Protein AF-A0A932ZI38-F1 (afdb_monomer)

Mean predicted aligned err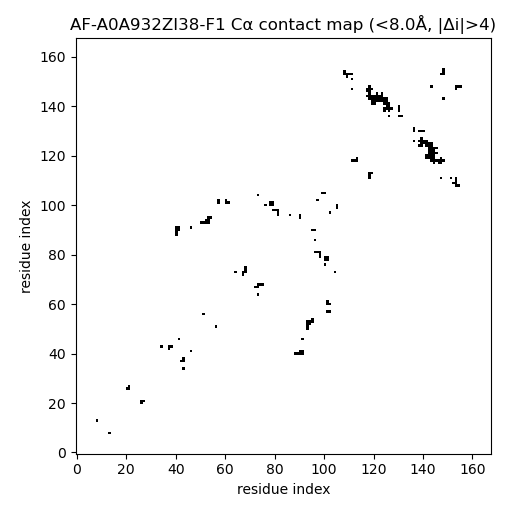or: 8.81 Å

pLDDT: mean 85.4, std 12.64, range [33.88, 97.31]

Sequence (168 aa):
MTIWARPEMNAQRLLQHFHRISEAPDAIPRLRRFILDLAVRGKLVEQDPNDEPASELLKRIQAEKARLVKEGKVRMQPPSAVDAPNMPFPVPKRWEWLPLNEIGIVSGGMTPSKNRAEFWDGDINWFSPKDVKSDELVDSELKITATGVSETGLQLYPPSTSVPLRDR

Secondary structure (DSSP, 8-state):
-----PPP--HHHHHHTHHHHHTSTTHHHHHHHHHHHHHHTT-SSPPPTTS--HHHHHHHHHHHHHHHHHTTSSPPPPPPPP-GGG-SS---TT-----HHHHS---------TT-GGGEEEEEEE--TTT--SSS----SEEE-HHHHHTTTPPP--TT---PPPP-

Structure (mmCIF, N/CA/C/O backbone):
data_AF-A0A932ZI38-F1
#
_entry.id   AF-A0A932ZI38-F1
#
loop_
_atom_site.group_PDB
_atom_site.id
_atom_site.type_symbol
_atom_site.label_atom_id
_atom_site.label_alt_id
_atom_site.label_comp_id
_atom_site.label_asym_id
_atom_site.label_entity_id
_atom_site.label_seq_id
_atom_site.pdbx_PDB_ins_code
_atom_site.Cartn_x
_atom_site.Cartn_y
_atom_site.Cartn_z
_atom_site.occupancy
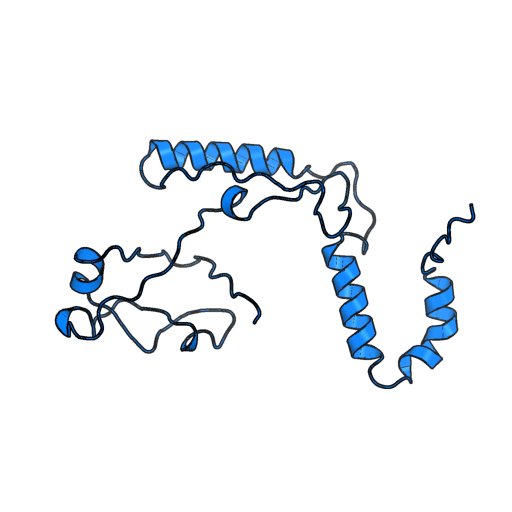_atom_site.B_iso_or_equiv
_atom_site.auth_seq_id
_atom_site.auth_comp_id
_atom_site.auth_asym_id
_atom_site.auth_atom_id
_atom_site.pdbx_PDB_model_num
ATOM 1 N N . MET A 1 1 ? 43.879 4.790 -15.023 1.00 34.56 1 MET A N 1
ATOM 2 C CA . MET A 1 1 ? 42.724 4.761 -14.101 1.00 34.56 1 MET A CA 1
ATOM 3 C C . MET A 1 1 ? 41.603 4.041 -14.839 1.00 34.56 1 MET A C 1
ATOM 5 O O . MET A 1 1 ? 40.886 4.655 -15.615 1.00 34.56 1 MET A O 1
ATOM 9 N N . THR A 1 2 ? 41.588 2.709 -14.768 1.00 33.88 2 THR A N 1
ATOM 10 C CA . THR A 1 2 ? 40.790 1.872 -15.678 1.00 33.88 2 THR A CA 1
ATOM 11 C C . THR A 1 2 ? 39.401 1.672 -15.094 1.00 33.88 2 THR A C 1
ATOM 13 O O . THR A 1 2 ? 39.227 0.984 -14.091 1.00 33.88 2 THR A O 1
ATOM 16 N N . ILE A 1 3 ? 38.423 2.323 -15.712 1.00 40.06 3 ILE A N 1
ATOM 17 C CA . ILE A 1 3 ? 37.006 2.179 -15.403 1.00 40.06 3 ILE A CA 1
ATOM 18 C C . ILE A 1 3 ? 36.600 0.786 -15.892 1.00 40.06 3 ILE A C 1
ATOM 20 O O . ILE A 1 3 ? 36.588 0.525 -17.093 1.00 40.06 3 ILE A O 1
ATOM 24 N N . TRP A 1 4 ? 36.299 -0.129 -14.970 1.00 36.97 4 TRP A N 1
ATOM 25 C CA . TRP A 1 4 ? 35.631 -1.381 -15.307 1.00 36.97 4 TRP A CA 1
ATOM 26 C C . TRP A 1 4 ? 34.204 -1.042 -15.738 1.00 36.97 4 TRP A C 1
ATOM 28 O O . TRP A 1 4 ? 33.297 -0.960 -14.909 1.00 36.97 4 TRP A O 1
ATOM 38 N N . ALA A 1 5 ? 33.999 -0.809 -17.034 1.00 40.38 5 ALA A N 1
ATOM 39 C CA . ALA A 1 5 ? 32.668 -0.860 -17.612 1.00 40.38 5 ALA A CA 1
ATOM 40 C C . ALA A 1 5 ? 32.139 -2.277 -17.364 1.00 40.38 5 ALA A C 1
ATOM 42 O O . ALA A 1 5 ? 32.656 -3.251 -17.917 1.00 40.38 5 ALA A O 1
ATOM 43 N N . ARG A 1 6 ? 31.158 -2.419 -16.465 1.00 47.00 6 ARG A N 1
ATOM 44 C CA . ARG A 1 6 ? 30.425 -3.680 -16.346 1.00 47.00 6 ARG A CA 1
ATOM 45 C C . ARG A 1 6 ? 29.840 -3.963 -17.730 1.00 47.00 6 ARG A C 1
ATOM 47 O O . ARG A 1 6 ? 29.178 -3.069 -18.254 1.00 47.00 6 ARG A O 1
ATOM 54 N N . PRO A 1 7 ? 30.093 -5.133 -18.339 1.00 49.12 7 PRO A N 1
ATOM 55 C CA . PRO A 1 7 ? 29.530 -5.425 -19.643 1.00 49.12 7 PRO A CA 1
ATOM 56 C C . PRO A 1 7 ? 28.011 -5.323 -19.532 1.00 49.12 7 PRO A C 1
ATOM 58 O O . PRO A 1 7 ? 27.402 -6.030 -18.725 1.00 49.12 7 PRO A O 1
ATOM 61 N N . GLU A 1 8 ? 27.418 -4.410 -20.301 1.00 55.44 8 GLU A N 1
ATOM 62 C CA . GLU A 1 8 ? 25.971 -4.357 -20.457 1.00 55.44 8 GLU A CA 1
ATOM 63 C C . GLU A 1 8 ? 25.499 -5.738 -20.897 1.00 55.44 8 GLU A C 1
ATOM 65 O O . GLU A 1 8 ? 26.077 -6.374 -21.788 1.00 55.44 8 GLU A O 1
ATOM 70 N N . MET A 1 9 ? 24.479 -6.253 -20.217 1.00 58.53 9 MET A N 1
ATOM 71 C CA . MET A 1 9 ? 23.935 -7.547 -20.571 1.00 58.53 9 MET A CA 1
ATOM 72 C C . MET A 1 9 ? 23.173 -7.412 -21.886 1.00 58.53 9 MET A C 1
ATOM 74 O O . MET A 1 9 ? 22.035 -6.963 -21.923 1.00 58.53 9 MET A O 1
ATOM 78 N N . ASN A 1 10 ? 23.834 -7.800 -22.970 1.00 69.19 10 ASN A N 1
ATOM 79 C CA . ASN A 1 10 ? 23.254 -7.852 -24.300 1.00 69.19 10 ASN A CA 1
ATOM 80 C C . ASN A 1 10 ? 22.280 -9.043 -24.389 1.00 69.19 10 ASN A C 1
ATOM 82 O O . ASN A 1 10 ? 22.675 -10.187 -24.137 1.00 69.19 10 ASN A O 1
ATOM 86 N N . ALA A 1 11 ? 21.026 -8.788 -24.778 1.00 70.38 11 ALA A N 1
ATOM 87 C CA . ALA A 1 11 ? 19.996 -9.813 -24.973 1.00 70.38 11 ALA A CA 1
ATOM 88 C C . ALA A 1 11 ? 20.463 -10.945 -25.905 1.00 70.38 11 ALA A C 1
ATOM 90 O O . ALA A 1 11 ? 20.177 -12.115 -25.668 1.00 70.38 11 ALA A O 1
ATOM 91 N N . GLN A 1 12 ? 21.274 -10.622 -26.911 1.00 73.88 12 GLN A N 1
ATOM 92 C CA . GLN A 1 12 ? 21.847 -11.592 -27.837 1.00 73.88 12 GLN A CA 1
ATOM 93 C C . GLN A 1 12 ? 22.797 -12.575 -27.137 1.00 73.88 12 GLN A C 1
ATOM 95 O O . GLN A 1 12 ? 22.766 -13.772 -27.413 1.00 73.88 12 GLN A O 1
ATOM 100 N N . ARG A 1 13 ? 23.590 -12.097 -26.171 1.00 78.50 13 ARG A N 1
ATOM 101 C CA . ARG A 1 13 ? 24.490 -12.936 -25.363 1.00 78.50 13 ARG A CA 1
ATOM 102 C C . ARG A 1 13 ? 23.716 -13.801 -24.368 1.00 78.50 13 ARG A C 1
ATOM 104 O O . ARG A 1 13 ? 24.101 -14.942 -24.122 1.00 78.50 13 ARG A O 1
ATOM 111 N N . LEU A 1 14 ? 22.620 -13.276 -23.816 1.00 78.12 14 LEU A N 1
ATOM 112 C CA . LEU A 1 14 ? 21.704 -14.044 -22.971 1.00 78.12 14 LEU A CA 1
ATOM 113 C C . LEU A 1 14 ? 21.081 -15.203 -23.762 1.00 78.12 14 LEU A C 1
ATOM 115 O O . LEU A 1 14 ? 21.122 -16.339 -23.300 1.00 78.12 14 LEU A O 1
ATOM 119 N N . LEU A 1 15 ? 20.567 -14.930 -24.966 1.00 82.62 15 LEU A N 1
ATOM 120 C CA . LEU A 1 15 ? 19.949 -15.937 -25.833 1.00 82.62 15 LEU A CA 1
ATOM 121 C C . LEU A 1 15 ? 20.948 -17.014 -26.277 1.00 82.62 15 LEU A C 1
ATOM 123 O O . LEU A 1 15 ? 20.629 -18.198 -26.223 1.00 82.62 15 LEU A O 1
ATOM 127 N N . GLN A 1 16 ? 22.181 -16.628 -26.623 1.00 86.56 16 GLN A N 1
ATOM 128 C CA . GLN A 1 16 ? 23.252 -17.571 -26.981 1.00 86.56 16 GLN A CA 1
ATOM 129 C C . GLN A 1 16 ? 23.580 -18.576 -25.868 1.00 86.56 16 GLN A C 1
ATOM 131 O O . GLN A 1 16 ? 23.975 -19.705 -26.149 1.00 86.56 16 GLN A O 1
ATOM 136 N N . HIS A 1 17 ? 23.423 -18.182 -24.604 1.00 84.56 17 HIS A N 1
ATOM 137 C CA . HIS A 1 17 ? 23.700 -19.039 -23.451 1.00 84.56 17 HIS A CA 1
ATOM 138 C C . HIS A 1 17 ? 22.435 -19.545 -22.750 1.00 84.56 17 HIS A C 1
ATOM 140 O O . HIS A 1 17 ? 22.545 -20.206 -21.717 1.00 84.56 17 HIS A O 1
ATOM 146 N N . PHE A 1 18 ? 21.249 -19.278 -23.307 1.00 83.06 18 PHE A N 1
ATOM 147 C CA . PHE A 1 18 ? 19.973 -19.533 -22.642 1.00 83.06 18 PHE A CA 1
ATOM 148 C C . PHE A 1 18 ? 19.808 -20.999 -22.244 1.00 83.06 18 PHE A C 1
ATOM 150 O O . PHE A 1 18 ? 19.462 -21.261 -21.099 1.00 83.06 18 PHE A O 1
ATOM 157 N N . HIS A 1 19 ? 20.146 -21.942 -23.130 1.00 81.88 19 HIS A N 1
ATOM 158 C CA . HIS A 1 19 ? 20.066 -23.379 -22.845 1.00 81.88 19 HIS A CA 1
ATOM 159 C C . HIS A 1 19 ? 20.864 -23.756 -21.589 1.00 81.88 19 HIS A C 1
ATOM 161 O O . HIS A 1 19 ? 20.317 -24.290 -20.628 1.00 81.88 19 HIS A O 1
ATOM 167 N N . ARG A 1 20 ? 22.143 -23.363 -21.540 1.00 82.12 20 ARG A N 1
ATOM 168 C CA . ARG A 1 20 ? 23.037 -23.632 -20.404 1.00 82.12 20 ARG A CA 1
ATOM 169 C C . ARG A 1 20 ? 22.574 -22.948 -19.118 1.00 82.12 20 ARG A C 1
ATOM 171 O O . ARG A 1 20 ? 22.770 -23.486 -18.034 1.00 82.12 20 ARG A O 1
ATOM 178 N N . ILE A 1 21 ? 21.997 -21.752 -19.230 1.00 81.12 21 ILE A N 1
ATOM 179 C CA . ILE A 1 21 ? 21.436 -21.035 -18.082 1.00 81.12 21 ILE A CA 1
ATOM 180 C C . ILE A 1 21 ? 20.187 -21.763 -17.592 1.00 81.12 21 ILE A C 1
ATOM 182 O O . ILE A 1 21 ? 20.072 -21.970 -16.396 1.00 81.12 21 ILE A O 1
ATOM 186 N N . SER A 1 22 ? 19.293 -22.188 -18.486 1.00 82.56 22 SER A N 1
ATOM 187 C CA . SER A 1 22 ? 18.019 -22.826 -18.138 1.00 82.56 22 SER A CA 1
ATOM 188 C C . SER A 1 22 ? 18.170 -24.182 -17.444 1.00 82.56 22 SER A C 1
ATOM 190 O O . SER A 1 22 ? 17.309 -24.547 -16.649 1.00 82.56 22 SER A O 1
ATOM 192 N N . GLU A 1 23 ? 19.277 -24.886 -17.689 1.00 85.69 23 GLU A N 1
ATOM 193 C CA . GLU A 1 23 ? 19.600 -26.176 -17.062 1.00 85.69 23 GLU A CA 1
ATOM 194 C C . GLU A 1 23 ? 20.282 -26.042 -15.691 1.00 85.69 23 GLU A C 1
ATOM 196 O O . GLU A 1 23 ? 20.410 -27.028 -14.965 1.00 85.69 23 GLU A O 1
ATOM 201 N N . ALA A 1 24 ? 20.739 -24.844 -15.311 1.00 88.44 24 ALA A N 1
ATOM 202 C CA . ALA A 1 24 ? 21.368 -24.646 -14.013 1.00 88.44 24 ALA A CA 1
ATOM 203 C C . ALA A 1 24 ? 20.328 -24.742 -12.875 1.00 88.44 24 ALA A C 1
ATOM 205 O O . ALA A 1 24 ? 19.221 -24.203 -13.001 1.00 88.44 24 ALA A O 1
ATOM 206 N N . PRO A 1 25 ? 20.676 -25.349 -11.723 1.00 87.31 25 PRO A N 1
ATOM 207 C CA . PRO A 1 25 ? 19.833 -25.284 -10.534 1.00 87.31 25 PRO A CA 1
ATOM 208 C C . PRO A 1 25 ? 19.498 -23.826 -10.187 1.00 87.31 25 PRO A C 1
ATOM 210 O O . PRO A 1 25 ? 20.348 -22.938 -10.286 1.00 87.31 25 PRO A O 1
ATOM 213 N N . ASP A 1 26 ? 18.247 -23.568 -9.811 1.00 87.44 26 ASP A N 1
ATOM 214 C CA . ASP A 1 26 ? 17.714 -22.238 -9.475 1.00 87.44 26 ASP A CA 1
ATOM 215 C C . ASP A 1 26 ? 17.710 -21.190 -10.605 1.00 87.44 26 ASP A C 1
ATOM 217 O O . ASP A 1 26 ? 17.457 -20.006 -10.351 1.00 87.44 26 ASP A O 1
ATOM 221 N N . ALA A 1 27 ? 17.937 -21.580 -11.861 1.00 86.62 27 ALA A N 1
ATOM 222 C CA . ALA A 1 27 ? 17.951 -20.643 -12.984 1.00 86.62 27 ALA A CA 1
ATOM 223 C C . ALA A 1 27 ? 16.639 -19.867 -13.151 1.00 86.62 27 ALA A C 1
ATOM 225 O O . ALA A 1 27 ? 16.653 -18.646 -13.321 1.00 86.62 27 ALA A O 1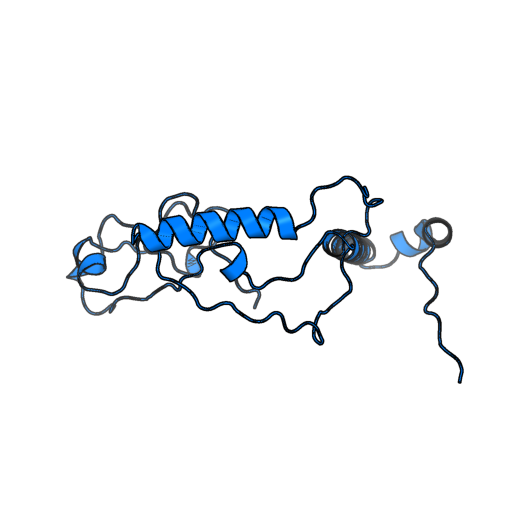
ATOM 226 N N . ILE A 1 28 ? 15.500 -20.558 -13.055 1.00 87.06 28 ILE A N 1
ATOM 227 C CA . ILE A 1 28 ? 14.175 -19.952 -13.223 1.00 87.06 28 ILE A CA 1
ATOM 228 C C . ILE A 1 28 ? 13.870 -18.928 -12.111 1.00 87.06 28 ILE A C 1
ATOM 230 O O . ILE A 1 28 ? 13.525 -17.792 -12.449 1.00 87.06 28 ILE A O 1
ATOM 234 N N . PRO A 1 29 ? 14.034 -19.237 -10.804 1.00 88.38 29 PRO A N 1
ATOM 235 C CA . PRO A 1 29 ? 13.923 -18.234 -9.742 1.00 88.38 29 PRO A CA 1
ATOM 236 C C . PRO A 1 29 ? 14.828 -17.011 -9.941 1.00 88.38 29 PRO A C 1
ATOM 238 O O . PRO A 1 29 ? 14.377 -15.875 -9.780 1.00 88.38 29 PRO A O 1
ATOM 241 N N . ARG A 1 30 ? 16.094 -17.219 -10.330 1.00 86.38 30 ARG A N 1
ATOM 242 C CA . ARG A 1 30 ? 17.052 -16.124 -10.563 1.00 86.38 30 ARG A CA 1
ATOM 243 C C . ARG A 1 30 ? 16.636 -15.240 -11.734 1.00 86.38 30 ARG A C 1
ATOM 245 O O . ARG A 1 30 ? 16.686 -14.018 -11.611 1.00 86.38 30 ARG A O 1
ATOM 252 N N . LEU A 1 31 ? 16.187 -15.841 -12.835 1.00 88.00 31 LEU A N 1
ATOM 253 C CA . LEU A 1 31 ? 15.700 -15.111 -14.002 1.00 88.00 31 LEU A CA 1
ATOM 254 C C . LEU A 1 31 ? 14.459 -14.280 -13.661 1.00 88.00 31 LEU A C 1
ATOM 256 O O . LEU A 1 31 ? 14.407 -13.105 -14.009 1.00 88.00 31 LEU A O 1
ATOM 260 N N . ARG A 1 32 ? 13.496 -14.848 -12.923 1.00 89.56 32 ARG A N 1
ATOM 261 C CA . ARG A 1 32 ? 12.315 -14.105 -12.452 1.00 89.56 32 ARG A CA 1
ATOM 262 C C . ARG A 1 32 ? 12.713 -12.898 -11.609 1.00 89.56 32 ARG A C 1
ATOM 264 O O . ARG A 1 32 ? 12.255 -11.796 -11.886 1.00 89.56 32 ARG A O 1
ATOM 271 N N . ARG A 1 33 ? 13.606 -13.084 -10.630 1.00 89.56 33 ARG A N 1
ATOM 272 C CA . ARG A 1 33 ? 14.112 -11.984 -9.794 1.00 89.56 33 ARG A CA 1
ATOM 273 C C . ARG A 1 33 ? 14.786 -10.900 -10.630 1.00 89.56 33 ARG A C 1
ATOM 275 O O . ARG A 1 33 ? 14.597 -9.721 -10.361 1.00 89.56 33 ARG A O 1
ATOM 282 N N . PHE A 1 34 ? 15.554 -11.298 -11.638 1.00 89.12 34 PHE A N 1
ATOM 283 C CA . PHE A 1 34 ? 16.218 -10.363 -12.531 1.00 89.12 34 PHE A CA 1
ATOM 284 C C . PHE A 1 34 ? 15.224 -9.566 -13.391 1.00 89.12 34 PHE A C 1
ATOM 286 O O . PHE A 1 34 ? 15.330 -8.347 -13.474 1.00 89.12 34 PHE A O 1
ATOM 293 N N . ILE A 1 35 ? 14.221 -10.225 -13.978 1.00 90.19 35 ILE A N 1
ATOM 294 C CA . ILE A 1 35 ? 13.161 -9.555 -14.746 1.00 90.19 35 ILE A CA 1
ATOM 295 C C . ILE A 1 35 ? 12.384 -8.577 -13.856 1.00 90.19 35 ILE A C 1
ATOM 297 O O . ILE A 1 35 ? 12.130 -7.451 -14.273 1.00 90.19 35 ILE A O 1
ATOM 301 N N . LEU A 1 36 ? 12.054 -8.971 -12.622 1.00 91.06 36 LEU A N 1
ATOM 302 C CA . LEU A 1 36 ? 11.392 -8.094 -11.652 1.00 91.06 36 LEU A CA 1
ATOM 303 C C . LEU A 1 36 ? 12.260 -6.883 -11.280 1.00 91.06 36 LEU A C 1
ATOM 305 O O . LEU A 1 36 ? 11.751 -5.768 -11.232 1.00 91.06 36 LEU A O 1
ATOM 309 N N . ASP A 1 37 ? 13.568 -7.069 -11.076 1.00 90.00 37 ASP A N 1
ATOM 310 C CA . ASP A 1 37 ? 14.502 -5.960 -10.832 1.00 90.00 37 ASP A CA 1
ATOM 311 C C . ASP A 1 37 ? 14.536 -4.977 -12.013 1.00 90.00 37 ASP A C 1
ATOM 313 O O . ASP A 1 37 ? 14.492 -3.763 -11.811 1.00 90.00 37 ASP A O 1
ATOM 317 N N . LEU A 1 38 ? 14.533 -5.478 -13.253 1.00 90.44 38 LEU A N 1
ATOM 318 C CA . LEU A 1 38 ? 14.417 -4.624 -14.436 1.00 90.44 38 LEU A CA 1
ATOM 319 C C . LEU A 1 38 ? 13.063 -3.906 -14.510 1.00 90.44 38 LEU A C 1
ATOM 321 O O . LEU A 1 38 ? 13.028 -2.733 -14.885 1.00 90.44 38 LEU A O 1
ATOM 325 N N . ALA A 1 39 ? 11.971 -4.584 -14.144 1.00 89.62 39 ALA A N 1
ATOM 326 C CA . ALA A 1 39 ? 10.620 -4.023 -14.141 1.00 89.62 39 ALA A CA 1
ATOM 327 C C . ALA A 1 39 ? 10.521 -2.826 -13.194 1.00 89.62 39 ALA A C 1
ATOM 329 O O . ALA A 1 39 ? 10.122 -1.739 -13.603 1.00 89.62 39 ALA A O 1
ATOM 330 N N . VAL A 1 40 ? 10.965 -3.011 -11.950 1.00 89.00 40 VAL A N 1
ATOM 331 C CA . VAL A 1 40 ? 10.923 -1.986 -10.896 1.00 89.00 40 VAL A CA 1
ATOM 332 C C . VAL A 1 40 ? 11.801 -0.777 -11.243 1.00 89.00 40 VAL A C 1
ATOM 334 O O . VAL A 1 40 ? 11.513 0.340 -10.824 1.00 89.00 40 VAL A O 1
ATOM 337 N N . ARG A 1 41 ? 12.848 -0.969 -12.054 1.00 88.75 41 ARG A N 1
ATOM 338 C CA . ARG A 1 41 ? 13.718 0.112 -12.548 1.00 88.75 41 ARG A CA 1
ATOM 339 C C . ARG A 1 41 ? 13.208 0.783 -13.831 1.00 88.75 41 ARG A C 1
ATOM 341 O O . ARG A 1 41 ? 13.899 1.661 -14.344 1.00 88.75 41 ARG A O 1
ATOM 348 N N . GLY A 1 42 ? 12.075 0.348 -14.388 1.00 87.56 42 GLY A N 1
ATOM 349 C CA . GLY A 1 42 ? 11.542 0.869 -15.652 1.00 87.56 42 GLY A CA 1
ATOM 350 C C . GLY A 1 42 ? 12.401 0.526 -16.877 1.00 87.56 42 GLY A C 1
ATOM 351 O O . GLY A 1 42 ? 12.451 1.298 -17.826 1.00 87.56 42 GLY A O 1
ATOM 352 N N . LYS A 1 43 ? 13.121 -0.605 -16.855 1.00 87.12 43 LYS A N 1
ATOM 353 C CA . LYS A 1 43 ? 14.057 -1.023 -17.921 1.00 87.12 43 LYS A CA 1
ATOM 354 C C . LYS A 1 43 ? 13.532 -2.139 -18.826 1.00 87.12 43 LYS A C 1
ATOM 356 O O . LYS A 1 43 ? 14.285 -2.651 -19.648 1.00 87.12 43 LYS A O 1
ATOM 361 N N . LEU A 1 44 ? 12.278 -2.558 -18.651 1.00 87.38 44 LEU A N 1
ATOM 362 C CA . LEU A 1 44 ? 11.684 -3.613 -19.480 1.00 87.38 44 LEU A CA 1
ATOM 363 C C . LEU A 1 44 ? 11.182 -3.116 -20.836 1.00 87.38 44 LEU A C 1
ATOM 365 O O . LEU A 1 44 ? 11.068 -3.918 -21.757 1.00 87.38 44 LEU A O 1
ATOM 369 N N . VAL A 1 45 ? 10.867 -1.826 -20.948 1.00 86.19 45 VAL A N 1
ATOM 370 C CA . VAL A 1 45 ? 10.278 -1.225 -22.148 1.00 86.19 45 VAL A CA 1
ATOM 371 C C . VAL A 1 45 ? 10.905 0.148 -22.381 1.00 86.19 45 VAL A C 1
ATOM 373 O O . VAL A 1 45 ? 11.302 0.830 -21.428 1.00 86.19 45 VAL A O 1
ATOM 376 N N . GLU A 1 46 ? 11.002 0.537 -23.651 1.00 88.00 46 GLU A N 1
ATOM 377 C CA . GLU A 1 46 ? 11.380 1.891 -24.053 1.00 88.00 46 GLU A CA 1
ATOM 378 C C . GLU A 1 46 ? 10.438 2.924 -23.422 1.00 88.00 46 GLU A C 1
ATOM 380 O O . GLU A 1 46 ? 9.234 2.709 -23.310 1.00 88.00 46 GLU A O 1
ATOM 385 N N . GLN A 1 47 ? 11.008 4.034 -22.959 1.00 86.00 47 GLN A N 1
ATOM 386 C CA . GLN A 1 47 ? 10.254 5.088 -22.285 1.00 86.00 47 GLN A CA 1
ATOM 387 C C . GLN A 1 47 ? 9.699 6.065 -23.321 1.00 86.00 47 GLN A C 1
ATOM 389 O O . GLN A 1 47 ? 10.474 6.589 -24.125 1.00 86.00 47 GLN A O 1
ATOM 394 N N . ASP A 1 48 ? 8.397 6.353 -23.273 1.00 88.56 48 ASP A N 1
ATOM 395 C CA . ASP A 1 48 ? 7.794 7.348 -24.157 1.00 88.56 48 ASP A CA 1
ATOM 396 C C . ASP A 1 48 ? 8.129 8.765 -23.645 1.00 88.56 48 ASP A C 1
ATOM 398 O O . ASP A 1 48 ? 7.804 9.126 -22.505 1.00 88.56 48 ASP A O 1
ATOM 402 N N . PRO A 1 49 ? 8.796 9.618 -24.446 1.00 88.19 49 PRO A N 1
ATOM 403 C CA . PRO A 1 49 ? 9.044 11.004 -24.056 1.00 88.19 49 PRO A CA 1
ATOM 404 C C . PRO A 1 49 ? 7.756 11.815 -23.815 1.00 88.19 49 PRO A C 1
ATOM 406 O O . PRO A 1 49 ? 7.814 12.815 -23.086 1.00 88.19 49 PRO A O 1
ATOM 409 N N . ASN A 1 50 ? 6.626 11.388 -24.387 1.00 92.00 50 ASN A N 1
ATOM 410 C CA . ASN A 1 50 ? 5.322 12.048 -24.313 1.00 92.00 50 ASN A CA 1
ATOM 411 C C . ASN A 1 50 ? 4.455 11.613 -23.128 1.00 92.00 50 ASN A C 1
ATOM 413 O O . ASN A 1 50 ? 3.363 12.162 -22.982 1.00 92.00 50 ASN A O 1
ATOM 417 N N . ASP A 1 51 ? 4.911 10.678 -22.287 1.00 91.00 51 ASP A N 1
ATOM 418 C CA . ASP A 1 51 ? 4.170 10.275 -21.085 1.00 91.00 51 ASP A CA 1
ATOM 419 C C . ASP A 1 51 ? 3.851 11.488 -20.184 1.00 91.00 51 ASP A C 1
ATOM 421 O O . ASP A 1 51 ? 4.307 12.607 -20.404 1.00 91.00 51 ASP A O 1
ATOM 425 N N . GLU A 1 52 ? 3.130 11.336 -19.083 1.00 93.00 52 GLU A N 1
ATOM 426 C CA . GLU A 1 52 ? 3.019 12.405 -18.077 1.00 93.00 52 GLU A CA 1
ATOM 427 C C . GLU A 1 52 ? 4.148 12.279 -17.038 1.00 93.00 52 GLU A C 1
ATOM 429 O O . GLU A 1 52 ? 4.446 11.160 -16.618 1.00 93.00 52 GLU A O 1
ATOM 434 N N . PRO A 1 53 ? 4.884 13.355 -16.686 1.00 95.31 53 PRO A N 1
ATOM 435 C CA . PRO A 1 53 ? 5.966 13.223 -15.721 1.00 95.31 53 PRO A CA 1
ATOM 436 C C . PRO A 1 53 ? 5.377 13.174 -14.312 1.00 95.31 53 PRO A C 1
ATOM 438 O O . PRO A 1 53 ? 4.365 13.823 -14.035 1.00 95.31 53 PRO A O 1
ATOM 441 N N . ALA A 1 54 ? 6.021 12.425 -13.415 1.00 93.25 54 ALA A N 1
ATOM 442 C CA . ALA A 1 54 ? 5.538 12.216 -12.051 1.00 93.25 54 ALA A CA 1
ATOM 443 C C . ALA A 1 54 ? 5.177 13.540 -11.351 1.00 93.25 54 ALA A C 1
ATOM 445 O O . ALA A 1 54 ? 4.096 13.646 -10.774 1.00 93.25 54 ALA A O 1
ATOM 446 N N . SER A 1 55 ? 6.006 14.578 -11.495 1.00 92.56 55 SER A N 1
ATOM 447 C CA . SER A 1 55 ? 5.740 15.951 -11.042 1.00 92.56 55 SER A CA 1
ATOM 448 C C . SER A 1 55 ? 4.338 16.506 -11.333 1.00 92.56 55 SER A C 1
ATOM 450 O O . SER A 1 55 ? 3.792 17.198 -10.473 1.00 92.56 55 SER A O 1
ATOM 452 N N . GLU A 1 56 ? 3.708 16.222 -12.478 1.00 95.75 56 GLU A N 1
ATOM 453 C CA . GLU A 1 56 ? 2.345 16.719 -12.753 1.00 95.75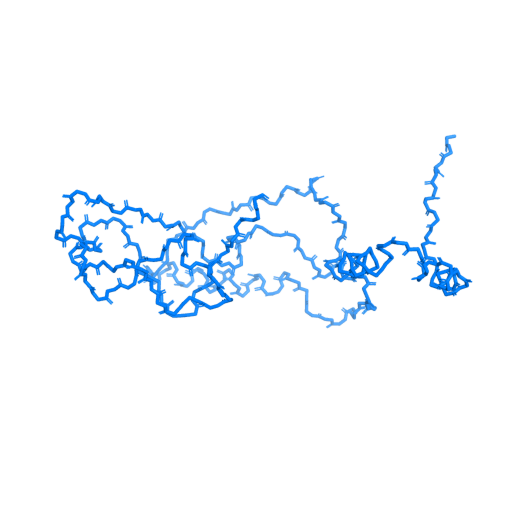 56 GLU A CA 1
ATOM 454 C C . GLU A 1 56 ? 1.282 15.987 -11.921 1.00 95.75 56 GLU A C 1
ATOM 456 O O . GLU A 1 56 ? 0.321 16.591 -11.430 1.00 95.75 56 GLU A O 1
ATOM 461 N N . LEU A 1 57 ? 1.458 14.684 -11.686 1.00 94.56 57 LEU A N 1
ATOM 462 C CA . LEU A 1 57 ? 0.633 13.946 -10.729 1.00 94.56 57 LEU A CA 1
ATOM 463 C C . LEU A 1 57 ? 0.833 14.467 -9.302 1.00 94.56 57 LEU A C 1
ATOM 465 O O . LEU A 1 57 ? -0.147 14.657 -8.582 1.00 94.56 57 LEU A O 1
ATOM 469 N N . LEU A 1 58 ? 2.067 14.784 -8.912 1.00 92.75 58 LEU A N 1
ATOM 470 C CA . LEU A 1 58 ? 2.355 15.316 -7.579 1.00 92.75 58 LEU A CA 1
ATOM 471 C C . LEU A 1 58 ? 1.689 16.657 -7.321 1.00 92.75 58 LEU A C 1
ATOM 473 O O . LEU A 1 58 ? 1.111 16.836 -6.253 1.00 92.75 58 LEU A O 1
ATOM 477 N N . LYS A 1 59 ? 1.680 17.568 -8.299 1.00 93.81 59 LYS A N 1
ATOM 478 C CA . LYS A 1 59 ? 0.951 18.840 -8.173 1.00 93.81 59 LYS A CA 1
ATOM 479 C C . LYS A 1 59 ? -0.529 18.609 -7.868 1.00 93.81 59 LYS A C 1
ATOM 481 O O . LYS A 1 59 ? -1.088 19.270 -6.993 1.00 93.81 59 LYS A O 1
ATOM 486 N N . ARG A 1 60 ? -1.163 17.649 -8.554 1.00 95.94 60 ARG A N 1
ATOM 487 C CA . ARG A 1 60 ? -2.574 17.289 -8.328 1.00 95.94 60 ARG A CA 1
ATOM 488 C C . ARG A 1 60 ? -2.789 16.691 -6.938 1.00 95.94 60 ARG A C 1
ATOM 490 O O . ARG A 1 60 ? -3.713 17.103 -6.242 1.00 95.94 60 ARG A O 1
ATOM 497 N N . ILE A 1 61 ? -1.910 15.786 -6.506 1.00 92.75 61 ILE A N 1
ATOM 498 C CA . ILE A 1 61 ? -1.964 15.189 -5.163 1.00 92.75 61 ILE A CA 1
ATOM 499 C C . ILE A 1 61 ? -1.788 16.258 -4.077 1.00 92.75 61 ILE A C 1
ATOM 501 O O . ILE A 1 61 ? -2.541 16.277 -3.105 1.00 92.75 61 ILE A O 1
ATOM 505 N N . GLN A 1 62 ? -0.830 17.171 -4.237 1.00 90.56 62 GLN A N 1
ATOM 506 C CA . GLN A 1 62 ? -0.574 18.252 -3.284 1.00 90.56 62 GLN A CA 1
ATOM 507 C C . GLN A 1 62 ? -1.759 19.218 -3.186 1.00 90.56 62 GLN A C 1
ATOM 509 O O . GLN A 1 62 ? -2.155 19.586 -2.079 1.00 90.56 62 GLN A O 1
ATOM 514 N N . ALA A 1 63 ? -2.365 19.586 -4.319 1.00 92.69 63 ALA A N 1
ATOM 515 C CA . ALA A 1 63 ? -3.562 20.423 -4.342 1.00 92.69 63 ALA A CA 1
ATOM 516 C C . ALA A 1 63 ? -4.745 19.748 -3.626 1.00 92.69 63 ALA A C 1
ATOM 518 O O . ALA A 1 63 ? -5.412 20.374 -2.799 1.00 92.69 63 ALA A O 1
ATOM 519 N N . GLU A 1 64 ? -4.969 18.460 -3.889 1.00 93.44 64 GLU A N 1
ATOM 520 C CA . GLU A 1 64 ? -6.044 17.698 -3.252 1.00 93.44 64 GLU A CA 1
ATOM 521 C C . GLU A 1 64 ? -5.804 17.520 -1.747 1.00 93.44 64 GLU A C 1
ATOM 523 O O . GLU A 1 64 ? -6.707 17.728 -0.935 1.00 93.44 64 GLU A O 1
ATOM 528 N N . LYS A 1 65 ? -4.565 17.241 -1.335 1.00 89.81 65 LYS A N 1
ATOM 529 C CA . LYS A 1 65 ? -4.191 17.208 0.084 1.00 89.81 65 LYS A CA 1
ATOM 530 C C . LYS A 1 65 ? -4.424 18.545 0.771 1.00 89.81 65 LYS A C 1
ATOM 532 O O . LYS A 1 65 ? -5.001 18.570 1.855 1.00 89.81 65 LYS A O 1
ATOM 537 N N . ALA A 1 66 ? -4.019 19.654 0.153 1.00 90.00 66 ALA A N 1
ATOM 538 C CA . ALA A 1 66 ? -4.244 20.987 0.705 1.00 90.00 66 ALA A CA 1
ATOM 539 C C . ALA A 1 66 ? -5.743 21.279 0.886 1.00 90.00 66 ALA A C 1
ATOM 541 O O . ALA A 1 66 ? -6.146 21.829 1.915 1.00 90.00 66 ALA A O 1
ATOM 542 N N . ARG A 1 67 ? -6.583 20.850 -0.066 1.00 94.38 67 ARG A N 1
ATOM 543 C CA . ARG A 1 67 ? -8.046 20.931 0.042 1.00 94.38 67 ARG A CA 1
ATOM 544 C C . ARG A 1 67 ? -8.569 20.127 1.235 1.00 94.38 67 ARG A C 1
ATOM 546 O O . ARG A 1 67 ? -9.309 20.671 2.051 1.00 94.38 67 ARG A O 1
ATOM 553 N N . LEU A 1 68 ? -8.145 18.871 1.385 1.00 91.12 68 LEU A N 1
ATOM 554 C CA . LEU A 1 68 ? -8.565 17.999 2.490 1.00 91.12 68 LEU A CA 1
ATOM 555 C C . LEU A 1 68 ? -8.103 18.500 3.868 1.00 91.12 68 LEU A C 1
ATOM 557 O O . LEU A 1 68 ? -8.840 18.367 4.847 1.00 91.12 68 LEU A O 1
ATOM 561 N N . VAL A 1 69 ? -6.913 19.104 3.945 1.00 89.88 69 VAL A N 1
ATOM 562 C CA . VAL A 1 69 ? -6.408 19.759 5.162 1.00 89.88 69 VAL A CA 1
ATOM 563 C C . VAL A 1 69 ? -7.253 20.986 5.503 1.00 89.88 69 VAL A C 1
ATOM 565 O O . VAL A 1 69 ? -7.652 21.146 6.655 1.00 89.88 69 VAL A O 1
ATOM 568 N N . LYS A 1 70 ? -7.593 21.823 4.514 1.00 91.69 70 LYS A N 1
ATOM 569 C CA . LYS A 1 70 ? -8.471 22.990 4.707 1.00 91.69 70 LYS A CA 1
ATOM 570 C C . LYS A 1 70 ? -9.872 22.592 5.182 1.00 91.69 70 LYS A C 1
ATOM 572 O O . LYS A 1 70 ? -10.473 23.306 5.976 1.00 91.69 70 LYS A O 1
ATOM 577 N N . GLU A 1 71 ? -10.376 21.452 4.719 1.00 93.62 71 GLU A N 1
ATOM 578 C CA . GLU A 1 71 ? -11.648 20.864 5.160 1.00 93.62 71 GLU A CA 1
ATOM 579 C C . GLU A 1 71 ? -11.563 20.168 6.530 1.00 93.62 71 GLU A C 1
ATOM 581 O O . GLU A 1 71 ? -12.576 19.685 7.029 1.00 93.62 71 GLU A O 1
ATOM 586 N N . GLY A 1 72 ? -10.374 20.073 7.138 1.00 86.50 72 GLY A N 1
ATOM 587 C CA . GLY A 1 72 ? -10.170 19.417 8.432 1.00 86.50 72 GLY A CA 1
ATOM 588 C C . GLY A 1 72 ? -10.311 17.891 8.400 1.00 86.50 72 GLY A C 1
ATOM 589 O O . GLY A 1 72 ? -10.306 17.256 9.452 1.00 86.50 72 GLY A O 1
ATOM 590 N N . LYS A 1 73 ? -10.413 17.282 7.211 1.00 84.38 73 LYS A N 1
ATOM 591 C CA . LYS A 1 73 ? -10.546 15.824 7.039 1.00 84.38 73 LYS A CA 1
ATOM 592 C C . LYS A 1 73 ? -9.233 15.086 7.270 1.00 84.38 73 LYS A C 1
ATOM 594 O O . LYS A 1 73 ? -9.229 13.887 7.529 1.00 84.38 73 LYS A O 1
ATOM 599 N N . VAL A 1 74 ? -8.115 15.794 7.126 1.00 82.56 74 VAL A N 1
ATOM 600 C CA . VAL A 1 74 ? -6.769 15.225 7.146 1.00 82.56 74 VAL A CA 1
ATOM 601 C C . VAL A 1 74 ? -5.842 16.157 7.908 1.00 82.56 74 VAL A C 1
ATOM 603 O O . VAL A 1 74 ? -5.901 17.376 7.755 1.00 82.56 74 VAL A O 1
ATOM 606 N N . ARG A 1 75 ? -4.955 15.585 8.724 1.00 79.62 75 ARG A N 1
ATOM 607 C CA . ARG A 1 75 ? -3.894 16.348 9.387 1.00 79.62 75 ARG A CA 1
ATOM 608 C C . ARG A 1 75 ? -2.763 16.639 8.408 1.00 79.62 75 ARG A C 1
ATOM 610 O O . ARG A 1 75 ? -2.330 15.749 7.679 1.00 79.62 75 ARG A O 1
ATOM 617 N N . MET A 1 76 ? -2.255 17.867 8.439 1.00 77.44 76 MET A N 1
ATOM 618 C CA . MET A 1 76 ? -1.080 18.238 7.658 1.00 77.44 76 MET A CA 1
ATOM 619 C C . MET A 1 76 ? 0.128 17.425 8.128 1.00 77.44 76 MET A C 1
ATOM 621 O O . MET A 1 76 ? 0.445 17.409 9.318 1.00 77.44 76 MET A O 1
ATOM 625 N N . GLN A 1 77 ? 0.787 16.751 7.191 1.00 72.81 77 GLN A N 1
ATOM 626 C CA . GLN A 1 77 ? 2.063 16.088 7.434 1.00 72.81 77 GLN A CA 1
ATOM 627 C C . GLN A 1 77 ? 3.181 16.979 6.890 1.00 72.81 77 GLN A C 1
ATOM 629 O O . GLN A 1 77 ? 2.996 17.582 5.830 1.00 72.81 77 GLN A O 1
ATOM 634 N N . PRO A 1 78 ? 4.312 17.115 7.602 1.00 72.88 78 PRO A N 1
ATOM 635 C CA . PRO A 1 78 ? 5.439 17.872 7.085 1.00 72.88 78 PRO A CA 1
ATOM 636 C C . PRO A 1 78 ? 5.992 17.185 5.827 1.00 72.88 78 PRO A C 1
ATOM 638 O O . PRO A 1 78 ? 6.034 15.947 5.792 1.00 72.88 78 PRO A O 1
ATOM 641 N N . PRO A 1 79 ? 6.449 17.959 4.825 1.00 70.56 79 PRO A N 1
ATOM 642 C CA . PRO A 1 79 ? 7.145 17.399 3.679 1.00 70.56 79 PRO A CA 1
ATOM 643 C C . PRO A 1 79 ? 8.330 16.578 4.168 1.00 70.56 79 PRO A C 1
ATOM 645 O O . PRO A 1 79 ? 9.107 17.029 5.015 1.00 70.56 79 PRO A O 1
ATOM 648 N N . SER A 1 80 ? 8.452 15.359 3.667 1.00 74.81 80 SER A N 1
ATOM 649 C CA . SER A 1 80 ? 9.617 14.531 3.955 1.00 74.81 80 SER A CA 1
ATOM 650 C C . SER A 1 80 ? 10.634 14.743 2.846 1.00 74.81 80 SER A C 1
ATOM 652 O O . SER A 1 80 ? 10.306 14.667 1.665 1.00 74.81 80 SER A O 1
ATOM 654 N N . ALA A 1 81 ? 11.870 15.068 3.219 1.00 71.62 81 ALA A N 1
ATOM 655 C CA . ALA A 1 81 ? 12.917 15.248 2.231 1.00 71.62 81 ALA A CA 1
ATOM 656 C C . ALA A 1 81 ? 13.241 13.901 1.578 1.00 71.62 81 ALA A C 1
ATOM 658 O O . ALA A 1 81 ? 13.394 12.875 2.242 1.00 71.62 81 ALA A O 1
ATOM 659 N N . VAL A 1 82 ? 13.347 13.927 0.257 1.00 73.62 82 VAL A N 1
ATOM 660 C CA . VAL A 1 82 ? 13.939 12.850 -0.520 1.00 73.62 82 VAL A CA 1
ATOM 661 C C . VAL A 1 82 ? 15.449 12.921 -0.306 1.00 73.62 82 VAL A C 1
ATOM 663 O O . VAL A 1 82 ? 16.071 13.902 -0.717 1.00 73.62 82 VAL A O 1
ATOM 666 N N . ASP A 1 83 ? 16.054 11.894 0.290 1.00 73.75 83 ASP A N 1
ATOM 667 C CA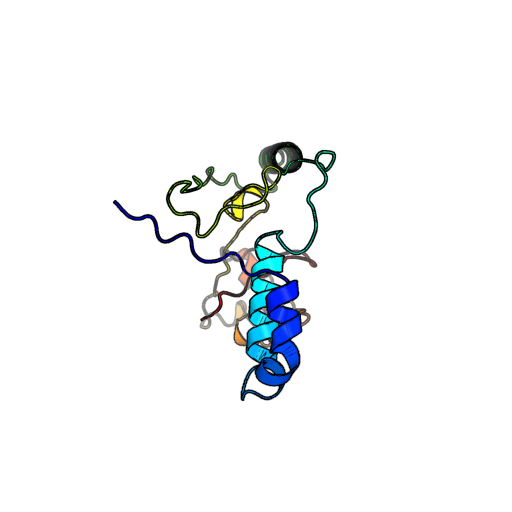 . ASP A 1 83 ? 17.517 11.781 0.366 1.00 73.75 83 ASP A CA 1
ATOM 668 C C . ASP A 1 83 ? 18.081 11.429 -1.020 1.00 73.75 83 ASP A C 1
ATOM 670 O O . ASP A 1 83 ? 18.477 10.297 -1.297 1.00 73.75 83 ASP A O 1
ATOM 674 N N . ALA A 1 84 ? 18.103 12.418 -1.917 1.00 66.69 84 ALA A N 1
ATOM 675 C CA . ALA A 1 84 ? 18.559 12.275 -3.298 1.00 66.69 84 ALA A CA 1
ATOM 676 C C . ALA A 1 84 ? 19.938 11.588 -3.445 1.00 66.69 84 ALA A C 1
ATOM 678 O O . ALA A 1 84 ? 20.084 10.787 -4.371 1.00 66.69 84 ALA A O 1
ATOM 679 N N . PRO A 1 85 ? 20.936 11.806 -2.555 1.00 68.88 85 PRO A N 1
ATOM 680 C CA . PRO A 1 85 ? 22.221 11.107 -2.637 1.00 68.88 85 PRO A CA 1
ATOM 681 C C . PRO A 1 85 ? 22.153 9.602 -2.328 1.00 68.88 85 PRO A C 1
ATOM 683 O O . PRO A 1 85 ? 23.044 8.867 -2.743 1.00 68.88 85 PRO A O 1
ATOM 686 N N . ASN A 1 86 ? 21.118 9.138 -1.618 1.00 76.56 86 ASN A N 1
ATOM 687 C CA . ASN A 1 86 ? 20.997 7.760 -1.126 1.00 76.56 86 ASN A CA 1
ATOM 688 C C . ASN A 1 86 ? 19.979 6.922 -1.914 1.00 76.56 86 ASN A C 1
ATOM 690 O O . ASN A 1 86 ? 19.484 5.909 -1.415 1.00 76.56 86 ASN A O 1
ATOM 694 N N . MET A 1 87 ? 19.669 7.308 -3.153 1.00 83.81 87 MET A N 1
ATOM 695 C CA . MET A 1 87 ? 18.775 6.508 -3.984 1.00 83.81 87 MET A CA 1
ATOM 696 C C . MET A 1 87 ? 19.429 5.201 -4.430 1.00 83.81 87 MET A C 1
ATOM 698 O O . MET A 1 87 ? 20.559 5.214 -4.921 1.00 83.81 87 MET A O 1
ATOM 702 N N . PRO A 1 88 ? 18.725 4.059 -4.323 1.00 84.50 88 PRO A N 1
ATOM 703 C CA . PRO A 1 88 ? 19.324 2.752 -4.584 1.00 84.50 88 PRO A CA 1
ATOM 704 C C . PRO A 1 88 ? 19.685 2.550 -6.063 1.00 84.50 88 PRO A C 1
ATOM 706 O O . PRO A 1 88 ? 20.540 1.724 -6.389 1.00 84.50 88 PRO A O 1
ATOM 709 N N . PHE A 1 89 ? 19.021 3.273 -6.970 1.00 87.19 89 PHE A N 1
ATOM 710 C CA . PHE A 1 89 ? 19.260 3.220 -8.409 1.00 87.19 89 PHE A CA 1
ATOM 711 C C . PHE A 1 89 ? 18.684 4.442 -9.146 1.00 87.19 89 PHE A C 1
ATOM 713 O O . PHE A 1 89 ? 17.742 5.073 -8.654 1.00 87.19 89 PHE A O 1
ATOM 720 N N . PRO A 1 90 ? 19.204 4.754 -10.351 1.00 87.12 90 PRO A N 1
ATOM 721 C CA . PRO A 1 90 ? 18.591 5.739 -11.232 1.00 87.12 90 PRO A CA 1
ATOM 722 C C . PRO A 1 90 ? 17.257 5.219 -11.779 1.00 87.12 90 PRO A C 1
ATOM 724 O O . PRO A 1 90 ? 17.151 4.050 -12.159 1.00 87.12 90 PRO A O 1
ATOM 727 N N . VAL A 1 91 ? 16.272 6.107 -11.855 1.00 89.75 91 VAL A N 1
ATOM 728 C CA . VAL A 1 91 ? 14.950 5.865 -12.451 1.00 89.75 91 VAL A CA 1
ATOM 729 C C . VAL A 1 91 ? 14.835 6.591 -13.798 1.00 89.75 91 VAL A C 1
ATOM 731 O O . VAL A 1 91 ? 15.655 7.472 -14.082 1.00 89.75 91 VAL A O 1
ATOM 734 N N . PRO A 1 92 ? 13.861 6.236 -14.657 1.00 90.81 92 PRO A N 1
ATOM 735 C CA . PRO A 1 92 ? 13.581 6.984 -15.879 1.00 90.81 92 PRO A CA 1
ATOM 736 C C . PRO A 1 92 ? 13.399 8.484 -15.620 1.00 90.81 92 PRO A C 1
ATOM 738 O O . PRO A 1 92 ? 12.910 8.885 -14.571 1.00 90.81 92 PRO A O 1
ATOM 741 N N . LYS A 1 93 ? 13.734 9.328 -16.605 1.00 88.75 93 LYS A N 1
ATOM 742 C CA . LYS A 1 93 ? 13.716 10.802 -16.474 1.00 88.75 93 LYS A CA 1
ATOM 743 C C . LYS A 1 93 ? 12.375 11.374 -15.991 1.00 88.75 93 LYS A C 1
ATOM 745 O O . LYS A 1 93 ? 12.336 12.461 -15.429 1.00 88.75 93 LYS A O 1
ATOM 750 N N . ARG A 1 94 ? 11.284 10.667 -16.281 1.00 90.62 94 ARG A N 1
ATOM 751 C CA . ARG A 1 94 ? 9.904 11.088 -16.013 1.00 90.62 94 ARG A CA 1
ATOM 752 C C . ARG A 1 94 ? 9.345 10.476 -14.722 1.00 90.62 94 ARG A C 1
ATOM 754 O O . ARG A 1 94 ? 8.198 10.737 -14.378 1.00 90.62 94 ARG A O 1
ATOM 761 N N . TRP A 1 95 ? 10.148 9.663 -14.034 1.00 91.56 95 TRP A N 1
ATOM 762 C CA . TRP A 1 95 ? 9.859 9.075 -12.731 1.00 91.56 95 TRP A CA 1
ATOM 763 C C . TRP A 1 95 ? 10.594 9.858 -11.647 1.00 91.56 95 TRP A C 1
ATOM 765 O O . TRP A 1 95 ? 11.671 10.404 -11.881 1.00 91.56 95 TRP A O 1
ATOM 775 N N . GLU A 1 96 ? 10.035 9.870 -10.443 1.00 89.50 96 GLU A N 1
ATOM 776 C CA . GLU A 1 96 ? 10.613 10.571 -9.301 1.00 89.50 96 GLU A CA 1
ATOM 777 C C . GLU A 1 96 ? 10.587 9.672 -8.068 1.00 89.50 96 GLU A C 1
ATOM 779 O O . GLU A 1 96 ? 9.618 8.955 -7.816 1.00 89.50 96 GLU A O 1
ATOM 784 N N . TRP A 1 97 ? 11.671 9.709 -7.296 1.00 90.06 97 TRP A N 1
ATOM 785 C CA . TRP A 1 97 ? 11.707 9.093 -5.979 1.00 90.06 97 TRP A CA 1
ATOM 786 C C . TRP A 1 97 ? 11.049 10.013 -4.967 1.00 90.06 97 TRP A C 1
ATOM 788 O O . TRP A 1 97 ? 11.416 11.182 -4.869 1.00 90.06 97 TRP A O 1
ATOM 798 N N . LEU A 1 98 ? 10.110 9.473 -4.195 1.00 88.19 98 LEU A N 1
ATOM 799 C CA . LEU A 1 98 ? 9.336 10.237 -3.229 1.00 88.19 98 LEU A CA 1
ATOM 800 C C . LEU A 1 98 ? 9.060 9.413 -1.974 1.00 88.19 98 LEU A C 1
ATOM 802 O O . LEU A 1 98 ? 8.891 8.193 -2.066 1.00 88.19 98 LEU A O 1
ATOM 806 N N . PRO A 1 99 ? 8.942 10.057 -0.807 1.00 87.06 99 PRO A N 1
ATOM 807 C CA . PRO A 1 99 ? 8.434 9.411 0.387 1.00 87.06 99 PRO A CA 1
ATOM 808 C C . PRO A 1 99 ? 6.943 9.077 0.225 1.00 87.06 99 PRO A C 1
ATOM 810 O O . PRO A 1 99 ? 6.184 9.807 -0.412 1.00 87.06 99 PRO A O 1
ATOM 813 N N . LEU A 1 100 ? 6.492 7.980 0.837 1.00 86.56 100 LEU A N 1
ATOM 814 C CA . LEU A 1 100 ? 5.112 7.490 0.696 1.00 86.56 100 LEU A CA 1
ATOM 815 C C . LEU A 1 100 ? 4.052 8.514 1.152 1.00 86.56 100 LEU A C 1
ATOM 817 O O . LEU A 1 100 ? 2.961 8.597 0.585 1.00 86.56 100 LEU A O 1
ATOM 821 N N . ASN A 1 101 ? 4.374 9.330 2.154 1.00 87.06 101 ASN A N 1
ATOM 822 C CA . ASN A 1 101 ? 3.501 10.396 2.640 1.00 87.06 101 ASN A CA 1
ATOM 823 C C . ASN A 1 101 ? 3.385 11.597 1.690 1.00 87.06 101 ASN A C 1
ATOM 825 O O . ASN A 1 101 ? 2.540 12.452 1.941 1.00 87.06 101 ASN A O 1
ATOM 829 N N . GLU A 1 102 ? 4.149 11.672 0.597 1.00 88.12 102 GLU A N 1
ATOM 830 C CA . GLU A 1 102 ? 3.908 12.652 -0.472 1.00 88.12 102 GLU A CA 1
ATOM 831 C C . GLU A 1 102 ? 2.746 12.203 -1.370 1.00 88.12 102 GLU A C 1
ATOM 833 O O . GLU A 1 102 ? 1.911 13.026 -1.743 1.00 88.12 102 GLU A O 1
ATOM 838 N N . ILE A 1 103 ? 2.571 10.895 -1.599 1.00 89.31 103 ILE A N 1
ATOM 839 C CA . ILE A 1 103 ? 1.512 10.369 -2.482 1.00 89.31 103 ILE A CA 1
ATOM 840 C C . ILE A 1 103 ? 0.205 10.007 -1.764 1.00 89.31 103 ILE A C 1
ATOM 842 O O . ILE A 1 103 ? -0.853 9.991 -2.385 1.00 89.31 103 ILE A O 1
ATOM 846 N N . GLY A 1 104 ? 0.246 9.766 -0.451 1.00 87.19 104 GLY A N 1
ATOM 847 C CA . GLY A 1 104 ? -0.931 9.370 0.329 1.00 87.19 104 GLY A CA 1
ATOM 848 C C . GLY A 1 104 ? -0.928 9.913 1.753 1.00 87.19 104 GLY A C 1
ATOM 849 O O . GLY A 1 104 ? -0.017 10.638 2.153 1.00 87.19 104 GLY A O 1
ATOM 850 N N . ILE A 1 105 ? -1.974 9.590 2.510 1.00 85.56 105 ILE A N 1
ATOM 851 C CA . ILE A 1 105 ? -2.060 9.882 3.944 1.00 85.56 105 ILE A CA 1
ATOM 852 C C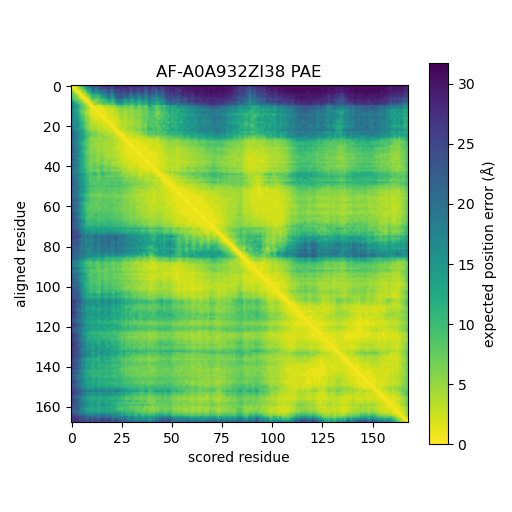 . ILE A 1 105 ? -1.587 8.633 4.667 1.00 85.56 105 ILE A C 1
ATOM 854 O O . ILE A 1 105 ? -2.215 7.584 4.560 1.00 85.56 105 ILE A O 1
ATOM 858 N N . VAL A 1 106 ? -0.473 8.746 5.382 1.00 86.19 106 VAL A N 1
ATOM 859 C CA . VAL A 1 106 ? 0.089 7.627 6.139 1.00 86.19 106 VAL A CA 1
ATOM 860 C C . VAL A 1 106 ? -0.227 7.828 7.610 1.00 86.19 106 VAL A C 1
ATOM 862 O O . VAL A 1 106 ? 0.080 8.875 8.178 1.00 86.19 106 VAL A O 1
ATOM 865 N N . SER A 1 107 ? -0.826 6.829 8.238 1.00 84.50 107 SER A N 1
ATOM 866 C CA . SER A 1 107 ? -1.147 6.848 9.661 1.00 84.50 107 SER A CA 1
ATOM 867 C C . SER A 1 107 ? -0.870 5.489 10.287 1.00 84.50 107 SER A C 1
ATOM 869 O O . SER A 1 107 ? -0.906 4.450 9.629 1.00 84.50 107 SER A O 1
ATOM 871 N N . GLY A 1 108 ? -0.521 5.513 11.572 1.00 83.56 108 GLY A N 1
ATOM 872 C CA . GLY A 1 108 ? -0.256 4.306 12.342 1.00 83.56 108 GLY A CA 1
ATOM 873 C C . GLY A 1 108 ? -1.537 3.644 12.844 1.00 83.56 108 GLY A C 1
ATOM 874 O O . GLY A 1 108 ? -2.593 4.271 12.949 1.00 83.56 108 GLY A O 1
ATOM 875 N N . GLY A 1 109 ? -1.417 2.367 13.197 1.00 86.06 109 GLY A N 1
ATOM 876 C CA . GLY A 1 109 ? -2.385 1.688 14.052 1.00 86.06 109 GLY A CA 1
ATOM 877 C C . GLY A 1 109 ? -2.104 1.942 15.535 1.00 86.06 109 GLY A C 1
ATOM 878 O O . GLY A 1 109 ? -1.085 2.523 15.911 1.00 86.06 109 GLY A O 1
ATOM 879 N N . MET A 1 110 ? -2.995 1.456 16.392 1.00 89.25 110 MET A N 1
ATOM 880 C CA . MET A 1 110 ? -2.823 1.462 17.842 1.00 89.25 110 MET A CA 1
ATOM 881 C C . MET A 1 110 ? -3.497 0.227 18.434 1.00 89.25 110 MET A C 1
ATOM 883 O O . MET A 1 110 ? -4.487 -0.270 17.899 1.00 89.25 110 MET A O 1
ATOM 887 N N . THR A 1 111 ? -2.961 -0.261 19.551 1.00 92.50 111 THR A N 1
ATOM 888 C CA . THR A 1 111 ? -3.585 -1.326 20.341 1.00 92.50 111 THR A CA 1
ATOM 889 C C . THR A 1 111 ? -4.226 -0.718 21.590 1.00 92.50 111 THR A C 1
ATOM 891 O O . THR A 1 111 ? -3.490 -0.245 22.458 1.00 92.50 111 THR A O 1
ATOM 894 N N . PRO A 1 112 ? -5.568 -0.701 21.698 1.00 93.12 112 PRO A N 1
ATOM 895 C CA . PRO A 1 112 ? -6.262 -0.377 22.942 1.00 93.12 112 PRO A CA 1
ATOM 896 C C . PRO A 1 112 ? -5.8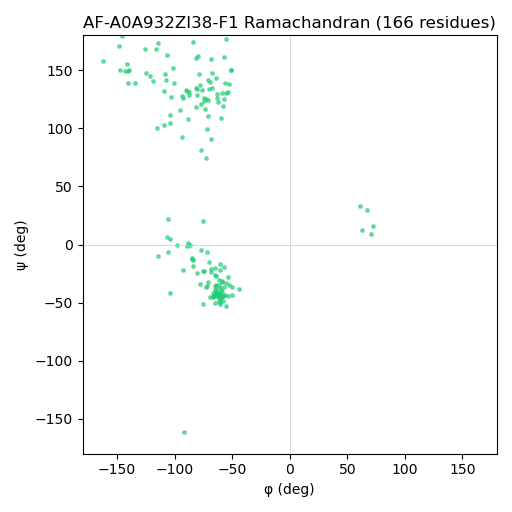52 -1.312 24.088 1.00 93.12 112 PRO A C 1
ATOM 898 O O . PRO A 1 112 ? -5.339 -2.411 23.866 1.00 93.12 112 PRO A O 1
ATOM 901 N N . SER A 1 113 ? -6.101 -0.903 25.334 1.00 94.12 113 SER A N 1
ATOM 902 C CA . SER A 1 113 ? -5.820 -1.764 26.488 1.00 94.12 113 SER A CA 1
ATOM 903 C C . SER A 1 113 ? -6.655 -3.045 26.430 1.00 94.12 113 SER A C 1
ATOM 905 O O . SER A 1 113 ? -7.884 -2.997 26.436 1.00 94.12 113 SER A O 1
ATOM 907 N N . LYS A 1 114 ? -5.989 -4.204 26.445 1.00 92.69 114 LYS A N 1
ATOM 908 C CA . LYS A 1 114 ? -6.655 -5.517 26.496 1.00 92.69 114 LYS A CA 1
ATOM 909 C C . LYS A 1 114 ? -7.334 -5.816 27.835 1.00 92.69 114 LYS A C 1
ATOM 911 O O . LYS A 1 114 ? -8.157 -6.714 27.907 1.00 92.69 114 LYS A O 1
ATOM 916 N N . ASN A 1 115 ? -7.019 -5.048 28.878 1.00 95.38 115 ASN A N 1
ATOM 917 C CA . ASN A 1 115 ? -7.595 -5.234 30.211 1.00 95.38 115 ASN A CA 1
ATOM 918 C C . ASN A 1 115 ? -8.947 -4.523 30.383 1.00 95.38 115 ASN A C 1
ATOM 920 O O . ASN A 1 115 ? -9.631 -4.755 31.375 1.00 95.38 115 ASN A O 1
ATOM 924 N N . ARG A 1 116 ? -9.332 -3.645 29.448 1.00 95.50 116 ARG A N 1
ATOM 925 C CA . ARG A 1 116 ? -10.649 -2.999 29.446 1.00 95.50 116 ARG A CA 1
ATOM 926 C C . ARG A 1 116 ? -11.595 -3.804 28.570 1.00 95.50 116 ARG A C 1
ATOM 928 O O . ARG A 1 116 ? -11.646 -3.585 27.366 1.00 95.50 116 ARG A O 1
ATOM 935 N N . ALA A 1 117 ? -12.318 -4.741 29.179 1.00 95.44 117 ALA A N 1
ATOM 936 C CA . ALA A 1 117 ? -13.246 -5.622 28.467 1.00 95.44 117 ALA A CA 1
ATOM 937 C C . ALA A 1 117 ? -14.297 -4.842 27.653 1.00 95.44 117 ALA A C 1
ATOM 939 O O . ALA A 1 117 ? -14.641 -5.250 26.555 1.00 95.44 117 ALA A O 1
ATOM 940 N N . GLU A 1 118 ? -14.719 -3.668 28.131 1.00 96.56 118 GLU A N 1
ATOM 941 C CA . GLU A 1 118 ? -15.666 -2.774 27.443 1.00 96.56 118 GLU A CA 1
ATOM 942 C C . GLU A 1 118 ? -15.201 -2.272 26.061 1.00 96.56 118 GLU A C 1
ATOM 944 O O . GLU A 1 118 ? -16.006 -1.761 25.282 1.00 96.56 118 GLU A O 1
ATOM 949 N N . PHE A 1 119 ? -13.906 -2.387 25.747 1.00 96.88 119 PHE A N 1
ATOM 950 C CA . PHE A 1 119 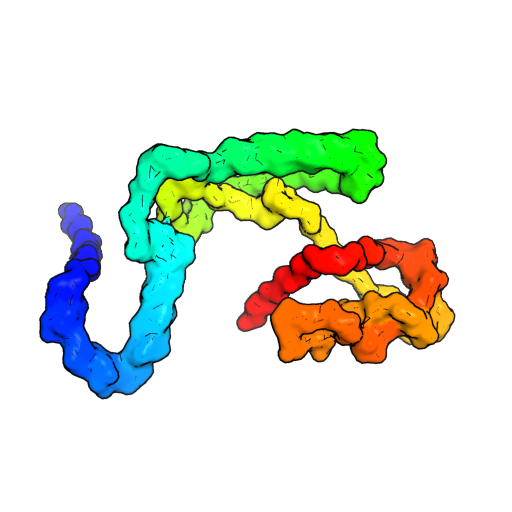? -13.361 -2.027 24.440 1.00 96.88 119 PHE A CA 1
ATOM 951 C C . PHE A 1 119 ? -13.502 -3.144 23.408 1.00 96.88 119 PHE A C 1
ATOM 953 O O . PHE A 1 119 ? -13.391 -2.866 22.219 1.00 96.88 119 PHE A O 1
ATOM 960 N N . TRP A 1 120 ? -13.730 -4.384 23.829 1.00 97.00 120 TRP A N 1
ATOM 961 C CA . TRP A 1 120 ? -13.646 -5.569 22.977 1.00 97.00 120 TRP A CA 1
ATOM 962 C C . TRP A 1 120 ? -15.013 -6.235 22.807 1.00 97.00 120 TRP A C 1
ATOM 964 O O . TRP A 1 120 ? -15.991 -5.816 23.419 1.00 97.00 120 TRP A O 1
ATOM 974 N N . ASP A 1 121 ? -15.073 -7.241 21.935 1.00 95.81 121 ASP A N 1
ATOM 975 C CA . ASP A 1 121 ? -16.296 -7.985 21.595 1.00 95.81 121 ASP A CA 1
ATOM 976 C C . ASP A 1 121 ? -17.401 -7.103 20.980 1.00 95.81 121 ASP A C 1
ATOM 978 O O . ASP A 1 121 ? -18.593 -7.319 21.188 1.00 95.81 121 ASP A O 1
ATOM 982 N N . GLY A 1 122 ? -16.992 -6.084 20.216 1.00 95.56 122 GLY A N 1
ATOM 983 C CA . GLY A 1 122 ? -17.893 -5.250 19.415 1.00 95.56 122 GLY A CA 1
ATOM 984 C C . GLY A 1 122 ? -18.079 -5.752 17.980 1.00 95.56 122 GLY A C 1
ATOM 985 O O . GLY A 1 122 ? -17.744 -6.885 17.647 1.00 95.56 122 GLY A O 1
ATOM 986 N N . ASP A 1 123 ? -18.550 -4.862 17.105 1.00 96.44 123 ASP A N 1
ATOM 987 C CA . ASP A 1 123 ? -18.829 -5.177 15.694 1.00 96.44 123 ASP A CA 1
ATOM 988 C C . ASP A 1 123 ? -17.795 -4.595 14.713 1.00 96.44 123 ASP A C 1
ATOM 990 O O . ASP A 1 123 ? -17.844 -4.866 13.512 1.00 96.44 123 ASP A O 1
ATOM 994 N N . ILE A 1 124 ? -16.854 -3.777 15.194 1.00 95.88 124 ILE A N 1
ATOM 995 C CA . ILE A 1 124 ? -15.878 -3.086 14.345 1.00 95.88 124 ILE A CA 1
ATOM 996 C C . ILE A 1 124 ? -14.609 -3.932 14.246 1.00 95.88 124 ILE A C 1
ATOM 998 O O . ILE A 1 124 ? -14.006 -4.265 15.263 1.00 95.88 124 ILE A O 1
ATOM 1002 N N . ASN A 1 125 ? -14.157 -4.242 13.032 1.00 96.31 125 ASN A N 1
ATOM 1003 C CA . ASN A 1 125 ? -12.934 -5.022 12.838 1.00 96.31 125 ASN A CA 1
ATOM 1004 C C . ASN A 1 125 ? -11.694 -4.293 13.377 1.00 96.31 125 ASN A C 1
ATOM 1006 O O . ASN A 1 125 ? -11.431 -3.140 13.025 1.00 96.31 125 ASN A O 1
ATOM 1010 N N . TRP A 1 126 ? -10.905 -4.989 14.198 1.00 95.50 126 TRP A N 1
ATOM 1011 C CA . TRP A 1 126 ? -9.592 -4.548 14.654 1.00 95.50 126 TRP A CA 1
ATOM 1012 C C . TRP A 1 126 ? -8.525 -5.498 14.105 1.00 95.50 126 TRP A C 1
ATOM 1014 O O . TRP A 1 126 ? -8.316 -6.595 14.619 1.00 95.50 126 TRP A O 1
ATOM 1024 N N . PHE A 1 127 ? -7.855 -5.080 13.031 1.00 93.88 127 PHE A N 1
ATOM 1025 C CA . PHE A 1 127 ? -6.869 -5.910 12.343 1.00 93.88 127 PHE A CA 1
ATOM 1026 C C . PHE A 1 127 ? -5.503 -5.883 13.031 1.00 93.88 127 PHE A C 1
ATOM 1028 O O . PHE A 1 127 ? -4.951 -4.828 13.351 1.00 93.88 127 PHE A O 1
ATOM 1035 N N . SER A 1 128 ? -4.918 -7.065 13.179 1.00 91.25 128 SER A N 1
ATOM 1036 C CA . SER A 1 128 ? -3.553 -7.292 13.635 1.00 91.25 128 SER A CA 1
ATOM 1037 C C . SER A 1 128 ? -2.717 -7.951 12.531 1.00 91.25 128 SER A C 1
ATOM 1039 O O . SER A 1 128 ? -3.265 -8.484 11.566 1.00 91.25 128 SER A O 1
ATOM 1041 N N . PRO A 1 129 ? -1.380 -8.030 12.677 1.00 89.06 129 PRO A N 1
ATOM 1042 C CA . PRO A 1 129 ? -0.551 -8.781 11.735 1.00 89.06 129 PRO A CA 1
ATOM 1043 C C . PRO A 1 129 ? -0.942 -10.260 11.575 1.00 89.06 129 PRO A C 1
ATOM 1045 O O . PRO A 1 129 ? -0.559 -10.873 10.587 1.00 89.06 129 PRO A O 1
ATOM 1048 N N . LYS A 1 130 ? -1.681 -10.852 12.528 1.00 89.69 130 LYS A N 1
ATOM 1049 C CA . LYS A 1 130 ? -2.156 -12.242 12.429 1.00 89.69 130 LYS A CA 1
ATOM 1050 C C . LYS A 1 130 ? -3.306 -12.412 11.439 1.00 89.69 130 LYS A C 1
ATOM 1052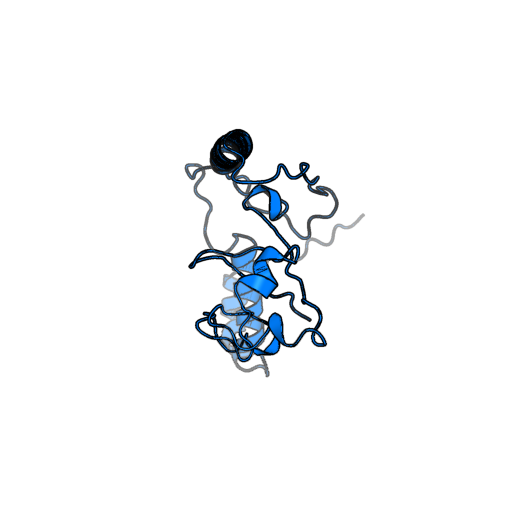 O O . LYS A 1 130 ? -3.526 -13.523 10.965 1.00 89.69 130 LYS A O 1
ATOM 1057 N N . ASP A 1 131 ? -4.030 -11.336 11.150 1.00 92.56 131 ASP A N 1
ATOM 1058 C CA . ASP A 1 131 ? -5.191 -11.338 10.259 1.00 92.56 131 ASP A CA 1
ATOM 1059 C C . ASP A 1 131 ? -4.778 -11.216 8.783 1.00 92.56 131 ASP A C 1
ATOM 1061 O O . ASP A 1 131 ? -5.559 -11.502 7.881 1.00 92.56 131 ASP A O 1
ATOM 1065 N N . VAL A 1 132 ? -3.516 -10.863 8.527 1.00 90.31 132 VAL A N 1
ATOM 1066 C CA . VAL A 1 132 ? -2.936 -10.727 7.190 1.00 90.31 132 VAL A CA 1
ATOM 1067 C C . VAL A 1 132 ? -2.618 -12.108 6.610 1.00 90.31 132 VAL A C 1
ATOM 1069 O O . VAL A 1 132 ? -1.492 -12.599 6.687 1.00 90.31 132 VAL A O 1
ATOM 1072 N N . LYS A 1 133 ? -3.647 -12.759 6.065 1.00 87.81 133 LYS A N 1
ATOM 1073 C CA . LYS A 1 133 ? -3.573 -14.110 5.475 1.00 87.81 133 LYS A CA 1
ATOM 1074 C C . LYS A 1 133 ? -3.822 -14.127 3.962 1.00 87.81 133 LYS A C 1
ATOM 1076 O O . LYS A 1 133 ? -3.608 -15.155 3.326 1.00 87.81 133 LYS A O 1
ATOM 1081 N N . SER A 1 134 ? -4.272 -13.007 3.406 1.00 89.12 134 SER A N 1
ATOM 1082 C CA . SER A 1 134 ? -4.622 -12.805 1.998 1.00 89.12 134 SER A CA 1
ATOM 1083 C C . SER A 1 134 ? -4.340 -11.363 1.579 1.00 89.12 134 SER A C 1
ATOM 1085 O O . SER A 1 134 ? -4.072 -10.512 2.428 1.00 89.12 134 SER A O 1
ATOM 1087 N N . ASP A 1 135 ? -4.438 -11.092 0.277 1.00 89.19 135 ASP A N 1
ATOM 1088 C CA . ASP A 1 135 ? -4.264 -9.749 -0.298 1.00 89.19 135 ASP A CA 1
ATOM 1089 C C . ASP A 1 135 ? -5.346 -8.755 0.161 1.00 89.19 135 ASP A C 1
ATOM 1091 O O . ASP A 1 135 ? -5.146 -7.542 0.119 1.00 89.19 135 ASP A O 1
ATOM 1095 N N . GLU A 1 136 ? -6.480 -9.265 0.642 1.00 91.50 136 GLU A N 1
ATOM 1096 C CA . GLU A 1 136 ? -7.589 -8.475 1.168 1.00 91.50 136 GLU A CA 1
ATOM 1097 C C . GLU A 1 136 ? -7.849 -8.797 2.641 1.00 91.50 136 GLU A C 1
ATOM 1099 O O . GLU A 1 136 ? -7.801 -9.957 3.063 1.00 91.50 136 GLU A O 1
ATOM 1104 N N . LEU A 1 137 ? -8.160 -7.754 3.415 1.00 91.56 137 LEU A N 1
ATOM 1105 C CA . LEU A 1 137 ? -8.564 -7.840 4.815 1.00 91.56 137 LEU A CA 1
ATOM 1106 C C . LEU A 1 137 ? -10.075 -7.630 4.911 1.00 91.56 137 LEU A C 1
ATOM 1108 O O . LEU A 1 137 ? -10.562 -6.508 4.783 1.00 91.56 137 LEU A O 1
ATOM 1112 N N . VAL A 1 138 ? -10.808 -8.722 5.124 1.00 93.00 138 VAL A N 1
ATOM 1113 C CA . VAL A 1 138 ? -12.281 -8.708 5.154 1.00 93.00 138 VAL A CA 1
ATOM 1114 C C . VAL A 1 138 ? -12.815 -8.798 6.582 1.00 93.00 138 VAL A C 1
ATOM 1116 O O . VAL A 1 138 ? -13.738 -8.071 6.942 1.00 93.00 138 VAL A O 1
ATOM 1119 N N . ASP A 1 139 ? -12.212 -9.651 7.409 1.00 94.19 139 ASP A N 1
ATOM 1120 C CA . ASP A 1 139 ? -12.629 -9.888 8.791 1.00 94.19 139 ASP A CA 1
ATOM 1121 C C . ASP A 1 139 ? -11.419 -10.070 9.711 1.00 94.19 139 ASP A C 1
ATOM 1123 O O . ASP A 1 139 ? -10.335 -10.444 9.251 1.00 94.19 139 ASP A O 1
ATOM 1127 N N . SER A 1 140 ? -11.600 -9.787 10.999 1.00 95.19 140 SER A N 1
ATOM 1128 C CA . SER A 1 140 ? -10.541 -9.859 12.007 1.00 95.19 140 SER A CA 1
ATOM 1129 C C . SER A 1 140 ? -10.924 -10.761 13.173 1.00 95.19 140 SER A C 1
ATOM 1131 O O . SER A 1 140 ? -12.084 -10.823 13.575 1.00 95.19 140 SER A O 1
ATOM 1133 N N . GLU A 1 141 ? -9.925 -11.423 13.762 1.00 95.62 141 GLU A N 1
ATOM 1134 C CA . GLU A 1 141 ? -10.112 -12.275 14.945 1.00 95.62 141 GLU A CA 1
ATOM 1135 C C . GLU A 1 141 ? -10.661 -11.483 16.141 1.00 95.62 141 GLU A C 1
ATOM 1137 O O . GLU A 1 141 ? -11.486 -11.984 16.901 1.00 95.62 141 GLU A O 1
ATOM 1142 N N . LEU A 1 142 ? -10.213 -10.235 16.300 1.00 96.06 142 LEU A N 1
ATOM 1143 C CA . LEU A 1 142 ? -10.689 -9.333 17.342 1.00 96.06 142 LEU A CA 1
ATOM 1144 C C . LEU A 1 142 ? -11.565 -8.241 16.748 1.00 96.06 142 LEU A C 1
ATOM 1146 O O . LEU A 1 142 ? -11.256 -7.675 15.698 1.00 96.06 142 LEU A O 1
ATOM 1150 N N . LYS A 1 143 ? -12.622 -7.896 17.477 1.00 97.12 143 LYS A N 1
ATOM 1151 C CA . LYS A 1 143 ? -13.485 -6.762 17.166 1.00 97.12 143 LYS A CA 1
ATOM 1152 C C . LYS A 1 143 ? -13.510 -5.791 18.336 1.00 97.12 143 LYS A C 1
ATOM 1154 O O . LYS A 1 143 ? -13.422 -6.189 19.498 1.00 97.12 143 LYS A O 1
ATOM 1159 N N . ILE A 1 144 ? -13.593 -4.510 18.012 1.00 97.31 144 ILE A N 1
ATOM 1160 C CA . ILE A 1 144 ? -13.599 -3.403 18.960 1.00 97.31 144 ILE A CA 1
ATOM 1161 C C . ILE A 1 144 ? -15.000 -2.784 19.028 1.00 97.31 144 ILE A C 1
ATOM 1163 O O . ILE A 1 144 ? -15.740 -2.755 18.042 1.00 97.31 144 ILE A O 1
ATOM 1167 N N . THR A 1 145 ? -15.387 -2.300 20.202 1.00 97.06 145 THR A N 1
ATOM 1168 C CA . THR A 1 145 ? -16.644 -1.570 20.407 1.00 97.06 145 THR A CA 1
ATOM 1169 C C . THR A 1 145 ? -16.518 -0.116 19.956 1.00 97.06 145 THR A C 1
ATOM 1171 O O . THR A 1 145 ? -15.419 0.436 19.855 1.00 97.06 145 THR A O 1
ATOM 1174 N N . ALA A 1 146 ? -17.657 0.552 19.751 1.00 95.62 146 ALA A N 1
ATOM 1175 C CA . ALA A 1 146 ? -17.681 1.998 19.525 1.00 95.62 146 ALA A CA 1
ATOM 1176 C C . ALA A 1 146 ? -17.015 2.771 20.682 1.00 95.62 146 ALA A C 1
ATOM 1178 O O . ALA A 1 146 ? -16.283 3.725 20.430 1.00 95.62 146 ALA A O 1
ATOM 1179 N N . THR A 1 147 ? -17.192 2.308 21.926 1.00 95.19 147 THR A N 1
ATOM 1180 C CA . THR A 1 147 ? -16.529 2.855 23.121 1.00 95.19 147 THR A CA 1
ATOM 1181 C C . THR A 1 147 ? -15.009 2.740 23.027 1.00 95.19 147 THR A C 1
ATOM 1183 O O . THR A 1 147 ? -14.299 3.715 23.269 1.00 95.19 147 THR A O 1
ATOM 1186 N N . GLY A 1 148 ? -14.494 1.576 22.616 1.00 94.88 148 GLY A N 1
ATOM 1187 C CA . GLY A 1 148 ? -13.058 1.368 22.419 1.00 94.88 148 GLY A CA 1
ATOM 1188 C C . GLY A 1 148 ? -12.458 2.282 21.352 1.00 94.88 148 GLY A C 1
ATOM 1189 O O . GLY A 1 148 ? -11.302 2.685 21.468 1.00 94.88 148 GLY A O 1
ATOM 1190 N N . VAL A 1 149 ? -13.240 2.668 20.344 1.00 93.75 149 VAL A N 1
ATOM 1191 C CA . VAL A 1 149 ? -12.823 3.664 19.351 1.00 93.75 149 VAL A CA 1
ATOM 1192 C C . VAL A 1 149 ? -12.864 5.075 19.941 1.00 93.75 149 VAL A C 1
ATOM 1194 O O . VAL A 1 149 ? -11.870 5.786 19.858 1.00 93.75 149 VAL A O 1
ATOM 1197 N N . SER A 1 150 ? -13.979 5.487 20.555 1.00 93.62 150 SER A N 1
ATOM 1198 C CA . SER A 1 150 ? -14.179 6.874 21.004 1.00 93.62 150 SER A CA 1
ATOM 1199 C C . SER A 1 150 ? -13.316 7.276 22.197 1.00 93.62 150 SER A C 1
ATOM 1201 O O . SER A 1 150 ? -12.942 8.440 22.319 1.00 93.62 150 SER A O 1
ATOM 1203 N N . GLU A 1 151 ? -13.012 6.336 23.094 1.00 94.50 151 GLU A N 1
ATOM 1204 C CA . GLU A 1 151 ? -12.196 6.595 24.286 1.00 94.50 151 GLU A CA 1
ATOM 1205 C C . GLU A 1 151 ? -10.692 6.433 24.041 1.00 94.50 151 GLU A C 1
ATOM 1207 O O . GLU A 1 151 ? -9.882 6.592 24.958 1.00 94.50 151 GLU A O 1
ATOM 1212 N N . THR A 1 152 ? -10.293 6.105 22.814 1.00 90.75 152 THR A N 1
ATOM 1213 C CA . THR A 1 152 ? -8.888 5.945 22.452 1.00 90.75 152 THR A CA 1
ATOM 1214 C C . THR A 1 152 ? -8.541 6.820 21.245 1.00 90.75 152 THR A C 1
ATOM 1216 O O . THR A 1 152 ? -9.401 7.374 20.574 1.00 90.75 152 THR A O 1
ATOM 1219 N N . GLY A 1 153 ? -7.251 6.975 20.945 1.00 84.44 153 GLY A N 1
ATOM 1220 C CA . GLY A 1 153 ? -6.794 7.588 19.691 1.00 84.44 153 GLY A CA 1
ATOM 1221 C C . GLY A 1 153 ? -6.925 6.687 18.452 1.00 84.44 153 GLY A C 1
ATOM 1222 O O . GLY A 1 153 ? -6.183 6.898 17.494 1.00 84.44 153 GLY A O 1
ATOM 1223 N N . LEU A 1 154 ? -7.766 5.642 18.478 1.00 89.81 154 LEU A N 1
ATOM 1224 C CA . LEU A 1 154 ? -7.863 4.677 17.384 1.00 89.81 154 LEU A CA 1
ATOM 1225 C C . LEU A 1 154 ? -8.610 5.311 16.212 1.00 89.81 154 LEU A C 1
ATOM 1227 O O . LEU A 1 154 ? -9.739 5.774 16.348 1.00 89.81 154 LEU A O 1
ATOM 1231 N N . GLN A 1 155 ? -7.972 5.323 15.048 1.00 88.62 155 GLN A N 1
ATOM 1232 C CA . GLN A 1 155 ? -8.575 5.861 13.840 1.00 88.62 155 GLN A CA 1
ATOM 1233 C C . GLN A 1 155 ? -9.336 4.766 13.090 1.00 88.62 155 GLN A C 1
ATOM 1235 O O . GLN A 1 155 ? -8.810 3.676 12.867 1.00 88.62 155 GLN A O 1
ATOM 1240 N N . LEU A 1 156 ? -10.562 5.083 12.672 1.00 90.56 156 LEU A N 1
ATOM 1241 C CA . LEU A 1 156 ? -11.316 4.256 11.738 1.00 90.56 156 LEU A CA 1
ATOM 1242 C C . LEU A 1 156 ? -10.852 4.535 10.313 1.00 90.56 156 LEU A C 1
ATOM 1244 O O . LEU A 1 156 ? -10.726 5.691 9.899 1.00 90.56 156 LEU A O 1
ATOM 1248 N N . TYR A 1 157 ? -10.636 3.462 9.564 1.00 90.69 157 TYR A N 1
ATOM 1249 C CA . TYR A 1 157 ? -10.251 3.524 8.164 1.00 90.69 157 TYR A CA 1
ATOM 1250 C C . TYR A 1 157 ? -11.414 3.062 7.292 1.00 90.69 157 TYR A C 1
ATOM 1252 O O . TYR A 1 157 ? -12.017 2.028 7.589 1.00 90.69 157 TYR A O 1
ATOM 1260 N N . PRO A 1 158 ? -11.761 3.811 6.234 1.00 90.06 158 PRO A N 1
ATOM 1261 C CA . PRO A 1 158 ? -12.806 3.386 5.322 1.00 90.06 158 PRO A CA 1
ATOM 1262 C C . PRO A 1 158 ? -12.361 2.148 4.522 1.00 90.06 158 PRO A C 1
ATOM 1264 O O . PRO A 1 158 ? -11.156 1.902 4.368 1.00 90.06 158 PRO A O 1
ATOM 1267 N N . PRO A 1 159 ? -13.315 1.390 3.956 1.00 90.50 159 PRO A N 1
ATOM 1268 C CA . PRO A 1 159 ? -13.011 0.349 2.981 1.00 90.50 159 PRO A CA 1
ATOM 1269 C C . PRO A 1 159 ? -12.116 0.877 1.852 1.00 90.50 159 PRO A C 1
ATOM 1271 O O . PRO A 1 159 ? -12.208 2.045 1.475 1.00 90.50 159 PRO A O 1
ATOM 1274 N N . SER A 1 160 ? -11.285 0.004 1.278 1.00 88.81 160 SER A N 1
ATOM 1275 C CA . SER A 1 160 ? -10.269 0.346 0.259 1.00 88.81 160 SER A CA 1
ATOM 1276 C C . SER A 1 160 ? -9.048 1.121 0.781 1.00 88.81 160 SER A C 1
ATOM 1278 O O . SER A 1 160 ? -8.286 1.683 -0.003 1.00 88.81 160 SER A O 1
ATOM 1280 N N . THR A 1 161 ? -8.823 1.139 2.097 1.00 90.88 161 THR A N 1
ATOM 1281 C CA . THR A 1 161 ? -7.557 1.614 2.677 1.00 90.88 161 THR A CA 1
ATOM 1282 C C . THR A 1 161 ? -6.453 0.575 2.464 1.00 90.88 161 THR A C 1
ATOM 1284 O O . THR A 1 161 ? -6.601 -0.577 2.864 1.00 90.88 161 THR A O 1
ATOM 1287 N N . SER A 1 162 ? -5.324 0.974 1.873 1.00 90.88 162 SER A N 1
ATOM 1288 C CA . SER A 1 162 ? -4.151 0.102 1.727 1.00 90.88 162 SER A CA 1
ATOM 1289 C C . SER A 1 162 ? -3.391 -0.047 3.048 1.00 90.88 162 SER A C 1
ATOM 1291 O O . SER A 1 162 ? -3.062 0.949 3.693 1.00 90.88 162 SER A O 1
ATOM 1293 N N . VAL A 1 163 ? -3.037 -1.282 3.414 1.00 88.62 163 VAL A N 1
ATOM 1294 C CA . VAL A 1 163 ? -2.185 -1.583 4.576 1.00 88.62 163 VAL A CA 1
ATOM 1295 C C . VAL A 1 163 ? -0.820 -2.069 4.079 1.00 88.62 163 VAL A C 1
ATOM 1297 O O . VAL A 1 163 ? -0.708 -3.212 3.636 1.00 88.62 163 VAL A O 1
ATOM 1300 N N . PRO A 1 164 ? 0.233 -1.232 4.116 1.00 84.31 164 PRO A N 1
ATOM 1301 C CA . PRO A 1 164 ? 1.562 -1.664 3.714 1.00 84.31 164 PRO A CA 1
ATOM 1302 C C . PRO A 1 164 ? 2.134 -2.631 4.753 1.00 84.31 164 PRO A C 1
ATOM 1304 O O . PRO A 1 164 ? 2.250 -2.307 5.937 1.00 84.31 164 PRO A O 1
ATOM 1307 N N . LEU A 1 165 ? 2.528 -3.818 4.301 1.00 77.81 165 LEU A N 1
ATOM 1308 C CA . LEU A 1 165 ? 3.244 -4.783 5.124 1.00 77.81 165 LEU A CA 1
ATOM 1309 C C . LEU A 1 165 ? 4.735 -4.500 5.025 1.00 77.81 165 LEU A C 1
ATOM 1311 O O . LEU A 1 165 ? 5.285 -4.336 3.937 1.00 77.81 165 LEU A O 1
ATOM 1315 N N . ARG A 1 166 ? 5.400 -4.434 6.176 1.00 66.94 166 ARG A N 1
ATOM 1316 C CA . ARG A 1 166 ? 6.855 -4.367 6.207 1.00 66.94 166 ARG A CA 1
ATOM 1317 C C . ARG A 1 166 ? 7.389 -5.785 6.054 1.00 66.94 166 ARG A C 1
ATOM 1319 O O . ARG A 1 166 ? 7.106 -6.626 6.906 1.00 66.94 166 ARG A O 1
ATOM 1326 N N . ASP A 1 167 ? 8.144 -6.020 4.987 1.00 58.41 167 ASP A N 1
ATOM 1327 C CA . ASP A 1 167 ? 8.904 -7.258 4.829 1.00 58.41 167 ASP A CA 1
ATOM 1328 C C . ASP A 1 167 ? 9.868 -7.385 6.023 1.00 58.41 167 ASP A C 1
ATOM 1330 O O . ASP A 1 167 ? 10.509 -6.396 6.409 1.00 58.41 167 ASP A O 1
ATOM 1334 N N . ARG A 1 168 ? 9.877 -8.552 6.676 1.00 44.97 168 ARG A N 1
ATOM 1335 C CA . ARG A 1 168 ? 10.753 -8.831 7.826 1.00 44.97 168 ARG A CA 1
ATOM 1336 C C . ARG A 1 168 ? 12.122 -9.308 7.374 1.00 44.97 168 ARG A C 1
ATOM 1338 O O . ARG A 1 168 ? 12.172 -10.131 6.438 1.00 44.97 168 ARG A O 1
#

Radius of gyration: 23.39 Å; Cα contacts (8 Å, |Δi|>4): 120; chains: 1; bounding box: 62×49×58 Å

Foldseek 3Di:
DDDPPPPDPDPVVCVVCVVVLVPDPCSVVVVVVVVVVCVVQVNPDDDDPPDAAVVVVLVVQVVVVVVCVVVVVAPDDDADDDPVVPDPDDHPPRYDDGDPVSNDHDDDADDFDPVPCQQWPADAADDDPVQPPDPDRDHHPIHTHPCNPVVDVGDDDDPPDDDDDDDD

Solvent-accessible surface area (backbone atoms only — not comparable to full-atom values): 11147 Å² total; per-residue (Å²): 138,84,78,80,73,74,80,74,84,48,68,67,60,50,61,76,43,36,69,69,46,65,71,38,86,66,32,65,64,51,50,52,53,50,53,50,54,33,49,79,43,59,64,77,56,89,80,68,92,81,59,82,43,44,68,63,58,48,54,53,45,49,53,51,49,53,51,36,36,75,70,67,79,40,82,85,73,81,86,68,84,62,64,74,91,72,56,94,66,82,62,51,94,50,54,75,85,71,52,70,64,71,81,47,89,78,79,82,88,75,83,76,67,84,85,47,63,77,27,44,84,37,88,40,73,45,80,51,82,86,49,67,79,56,101,64,84,86,71,39,96,44,27,30,20,72,59,37,36,74,80,42,94,52,80,88,76,64,90,93,66,85,79,87,77,78,87,129